Protein AF-A0A0R3R9R7-F1 (afdb_monomer)

Structure (mmCIF, N/CA/C/O backbone):
data_AF-A0A0R3R9R7-F1
#
_entry.id   AF-A0A0R3R9R7-F1
#
loop_
_atom_site.group_PDB
_atom_site.id
_atom_site.type_symbol
_atom_site.label_atom_id
_atom_site.label_alt_id
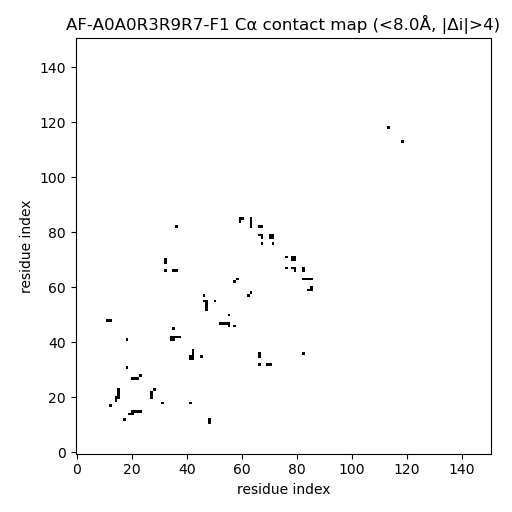_atom_site.label_comp_id
_atom_site.label_asym_id
_atom_site.label_entity_id
_atom_site.label_seq_id
_atom_site.pdbx_PDB_ins_code
_atom_site.Cartn_x
_atom_site.Cartn_y
_atom_site.Cartn_z
_atom_site.occupancy
_atom_site.B_iso_or_equiv
_atom_site.auth_seq_id
_atom_site.auth_comp_id
_atom_site.auth_asym_id
_atom_site.auth_atom_id
_atom_site.pdbx_PDB_model_num
ATOM 1 N N . MET A 1 1 ? -14.066 26.608 19.536 1.00 48.66 1 MET A N 1
ATOM 2 C CA . MET A 1 1 ? -13.437 25.288 19.758 1.00 48.66 1 MET A CA 1
ATOM 3 C C . MET A 1 1 ? -14.407 24.474 20.591 1.00 48.66 1 MET A C 1
ATOM 5 O O . MET A 1 1 ? -14.924 25.018 21.554 1.00 48.66 1 MET A O 1
ATOM 9 N N . ASN A 1 2 ? -14.732 23.254 20.172 1.00 59.22 2 ASN A N 1
ATOM 10 C CA . ASN A 1 2 ? -15.695 22.398 20.865 1.00 59.22 2 ASN A CA 1
ATOM 11 C C . ASN A 1 2 ? -14.975 21.711 22.040 1.00 59.22 2 ASN A C 1
ATOM 13 O O . ASN A 1 2 ? -14.110 20.875 21.800 1.00 59.22 2 ASN A O 1
ATOM 17 N N . THR A 1 3 ? -15.232 22.133 23.280 1.00 67.12 3 THR A N 1
ATOM 18 C CA . THR A 1 3 ? -14.414 21.781 24.463 1.00 67.12 3 THR A CA 1
ATOM 19 C C . THR A 1 3 ? -15.159 20.967 25.523 1.00 67.12 3 THR A C 1
ATOM 21 O O . THR A 1 3 ? -14.772 20.994 26.686 1.00 67.12 3 THR A O 1
ATOM 24 N N . THR A 1 4 ? -16.224 20.245 25.170 1.00 68.50 4 THR A N 1
ATOM 25 C CA . THR A 1 4 ? -17.070 19.559 26.171 1.00 68.50 4 THR A CA 1
ATOM 26 C C . THR A 1 4 ? -17.287 18.064 25.937 1.00 68.50 4 THR A C 1
ATOM 28 O O . THR A 1 4 ? -18.014 17.441 26.701 1.00 68.50 4 THR A O 1
ATOM 31 N N . THR A 1 5 ? -16.643 17.450 24.940 1.00 79.81 5 THR A N 1
ATOM 32 C CA . THR A 1 5 ? -16.773 16.004 24.680 1.00 79.81 5 THR A CA 1
ATOM 33 C C . THR A 1 5 ? -15.407 15.328 24.621 1.00 79.81 5 THR A C 1
ATOM 35 O O . THR A 1 5 ? -14.474 15.832 23.995 1.00 79.81 5 THR A O 1
ATOM 38 N N . SER A 1 6 ? -15.268 14.196 25.317 1.00 87.88 6 SER A N 1
ATOM 39 C CA . SER A 1 6 ? -14.068 13.361 25.238 1.00 87.88 6 SER A CA 1
ATOM 40 C C . SER A 1 6 ? -13.877 12.850 23.806 1.00 87.88 6 SER A C 1
ATOM 42 O O . SER A 1 6 ? -14.865 12.502 23.155 1.00 87.88 6 SER A O 1
ATOM 44 N N . PRO A 1 7 ? -12.634 12.787 23.298 1.00 89.75 7 PRO A N 1
ATOM 45 C CA . PRO A 1 7 ? -12.384 12.315 21.944 1.00 89.75 7 PRO A CA 1
ATOM 46 C C . PRO A 1 7 ? -12.802 10.848 21.805 1.00 89.75 7 PRO A C 1
ATOM 48 O O . PRO A 1 7 ? -12.457 10.013 22.643 1.00 89.75 7 PRO A O 1
ATOM 51 N N . VAL A 1 8 ? -13.521 10.542 20.727 1.00 91.44 8 VAL A N 1
ATOM 52 C CA . VAL A 1 8 ? -13.903 9.177 20.357 1.00 91.44 8 VAL A CA 1
ATOM 53 C C . VAL A 1 8 ? -12.919 8.669 19.311 1.00 91.44 8 VAL A C 1
ATOM 55 O O . VAL A 1 8 ? -12.645 9.348 18.323 1.00 91.44 8 VAL A O 1
ATOM 58 N N . TRP A 1 9 ? -12.367 7.481 19.545 1.00 92.56 9 TRP A N 1
ATOM 59 C CA . TRP A 1 9 ? -11.503 6.801 18.586 1.00 92.56 9 TRP A CA 1
ATOM 60 C C . TRP A 1 9 ? -12.343 5.918 17.671 1.00 92.56 9 TRP A C 1
ATOM 62 O O . TRP A 1 9 ? -13.152 5.126 18.149 1.00 92.56 9 TRP A O 1
ATOM 72 N N . GLU A 1 10 ? -12.111 6.021 16.367 1.00 93.50 10 GLU A N 1
ATOM 73 C CA . GLU A 1 10 ? -12.808 5.236 15.351 1.00 93.50 10 GLU A CA 1
ATOM 74 C C . GLU A 1 10 ? -11.824 4.537 14.408 1.00 93.50 10 GLU A C 1
ATOM 76 O O . GLU A 1 10 ? -10.690 4.984 14.196 1.00 93.50 10 GLU A O 1
ATOM 81 N N . LEU A 1 11 ? -12.261 3.410 13.844 1.00 94.38 11 LEU A N 1
ATOM 82 C CA . LEU A 1 11 ? -11.515 2.725 12.798 1.00 94.38 11 LEU A CA 1
ATOM 83 C C . LEU A 1 11 ? -11.614 3.538 11.506 1.00 94.38 11 LEU A C 1
ATOM 85 O O . LEU A 1 11 ? -12.690 3.654 10.931 1.00 94.38 11 LEU A O 1
ATOM 89 N N . LEU A 1 12 ? -10.479 4.045 11.021 1.00 93.31 12 LEU A N 1
ATOM 90 C CA . LEU A 1 12 ? -10.444 4.775 9.753 1.00 93.31 12 LEU A CA 1
ATOM 91 C C . LEU A 1 12 ? -10.596 3.835 8.546 1.00 93.31 12 LEU A C 1
ATOM 93 O O . LEU A 1 12 ? -11.381 4.117 7.649 1.00 93.31 12 LEU A O 1
ATOM 97 N N . TYR A 1 13 ? -9.805 2.754 8.498 1.00 96.75 13 TYR A N 1
ATOM 98 C CA . TYR A 1 13 ? -9.854 1.740 7.438 1.00 96.75 13 TYR A CA 1
ATOM 99 C C . TYR A 1 13 ? -9.074 0.471 7.819 1.00 96.75 13 TYR A C 1
ATOM 101 O O . TYR A 1 13 ? -8.141 0.517 8.627 1.00 96.75 13 TYR A O 1
ATOM 109 N N . SER A 1 14 ? -9.398 -0.644 7.161 1.00 97.38 14 SER A N 1
ATOM 110 C CA . SER A 1 14 ? -8.549 -1.837 7.073 1.00 97.38 14 SER A CA 1
ATOM 111 C C . SER A 1 14 ? -7.812 -1.842 5.735 1.00 97.38 14 SER A C 1
ATOM 113 O O . SER A 1 14 ? -8.428 -1.674 4.686 1.00 97.38 14 SER A O 1
ATOM 115 N N . ALA A 1 15 ? -6.494 -2.069 5.733 1.00 97.19 15 ALA A N 1
ATOM 116 C CA . ALA A 1 15 ? -5.711 -2.085 4.492 1.00 97.19 15 ALA A CA 1
ATOM 117 C C . ALA A 1 15 ? -6.168 -3.182 3.514 1.00 97.19 15 ALA A C 1
ATOM 119 O O . ALA A 1 15 ? -6.140 -2.973 2.302 1.00 97.19 15 ALA A O 1
ATOM 120 N N . LYS A 1 16 ? -6.610 -4.334 4.035 1.00 98.06 16 LYS A N 1
ATOM 121 C CA . LYS A 1 16 ? -7.123 -5.429 3.205 1.00 98.06 16 LYS A CA 1
ATOM 122 C C . LYS A 1 16 ? -8.425 -5.044 2.513 1.00 98.06 16 LYS A C 1
ATOM 124 O O . LYS A 1 16 ? -8.562 -5.287 1.323 1.00 98.06 16 LYS A O 1
ATOM 129 N N . GLU A 1 17 ? -9.345 -4.424 3.242 1.00 98.12 17 GLU A N 1
ATOM 130 C CA . GLU A 1 17 ? -10.658 -4.041 2.715 1.00 98.12 17 GLU A CA 1
ATOM 131 C C . GLU A 1 17 ? -10.552 -2.844 1.765 1.00 98.12 17 GLU A C 1
ATOM 133 O O . GLU A 1 17 ? -11.039 -2.901 0.640 1.00 98.12 17 GLU A O 1
ATOM 138 N N . GLU A 1 18 ? -9.837 -1.793 2.168 1.00 97.94 18 GLU A N 1
ATOM 139 C CA . GLU A 1 18 ? -9.719 -0.535 1.416 1.00 97.94 18 GLU A CA 1
ATOM 140 C C . GLU A 1 18 ? -9.076 -0.720 0.032 1.00 97.94 18 GLU A C 1
ATOM 142 O O . GLU A 1 18 ? -9.448 -0.047 -0.938 1.00 97.94 18 GLU A O 1
ATOM 147 N N . TYR A 1 19 ? -8.095 -1.624 -0.059 1.00 97.88 19 TYR A N 1
ATOM 148 C CA . TYR A 1 19 ? -7.314 -1.863 -1.276 1.00 97.88 19 TYR A CA 1
ATOM 149 C C . TYR A 1 19 ? -7.549 -3.242 -1.904 1.00 97.88 19 TYR A C 1
ATOM 151 O O . TYR A 1 19 ? -6.909 -3.563 -2.909 1.00 97.88 19 TYR A O 1
ATOM 159 N N . GLY A 1 20 ? -8.451 -4.051 -1.340 1.00 97.56 20 GLY A N 1
ATOM 160 C CA . GLY A 1 20 ? -8.752 -5.399 -1.824 1.00 97.56 20 GLY A CA 1
ATOM 161 C C . GLY A 1 20 ? -7.539 -6.334 -1.792 1.00 97.56 20 GLY A C 1
ATOM 162 O O . GLY A 1 20 ? -7.245 -6.988 -2.791 1.00 97.56 20 GLY A O 1
ATOM 163 N N . LEU A 1 21 ? -6.793 -6.356 -0.682 1.00 97.69 21 LEU A N 1
ATOM 164 C CA . LEU A 1 21 ? -5.620 -7.223 -0.524 1.00 97.69 21 LEU A CA 1
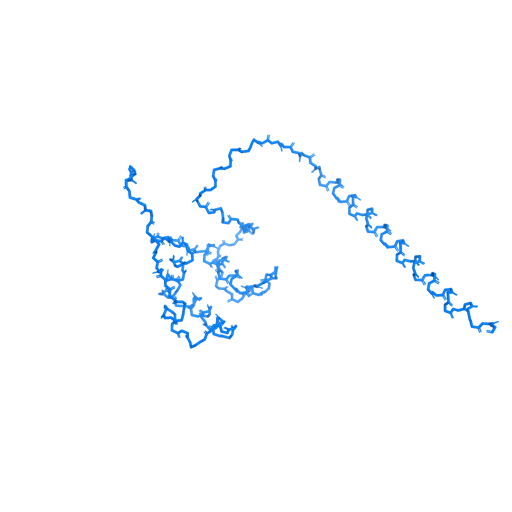ATOM 165 C C . LEU A 1 21 ? -6.002 -8.565 0.108 1.00 97.69 21 LEU A C 1
ATOM 167 O O . LEU A 1 21 ? -6.621 -8.612 1.174 1.00 97.69 21 LEU A O 1
ATOM 171 N N . ASN A 1 22 ? -5.541 -9.659 -0.499 1.00 96.31 22 ASN A N 1
ATOM 172 C CA . ASN A 1 22 ? -5.715 -11.012 0.041 1.00 96.31 22 ASN A CA 1
ATOM 173 C C . ASN A 1 22 ? -4.914 -11.211 1.338 1.00 96.31 22 ASN A C 1
ATOM 175 O O . ASN A 1 22 ? -5.399 -11.817 2.298 1.00 96.31 22 ASN A O 1
ATOM 179 N N . ASP A 1 23 ? -3.714 -10.631 1.391 1.00 98.06 23 ASP A N 1
ATOM 180 C CA . ASP A 1 23 ? -2.799 -10.648 2.528 1.00 98.06 23 ASP A CA 1
ATOM 181 C C . ASP A 1 23 ? -1.994 -9.338 2.615 1.00 98.06 23 ASP A C 1
ATOM 183 O O . ASP A 1 23 ? -2.171 -8.421 1.815 1.00 98.06 23 ASP A O 1
ATOM 187 N N . LEU A 1 24 ? -1.119 -9.239 3.617 1.00 97.25 24 LEU A N 1
ATOM 188 C CA . LEU A 1 24 ? -0.235 -8.088 3.830 1.00 97.25 24 LEU A CA 1
ATOM 189 C C . LEU A 1 24 ? 1.228 -8.420 3.505 1.00 97.25 24 LEU A C 1
ATOM 191 O O . LEU A 1 24 ? 2.142 -7.813 4.064 1.00 97.25 24 LEU A O 1
ATOM 195 N N . SER A 1 25 ? 1.460 -9.404 2.633 1.00 98.12 25 SER A N 1
ATOM 196 C CA . SER A 1 25 ? 2.805 -9.798 2.223 1.00 98.12 25 SER A CA 1
ATOM 197 C C . SER A 1 25 ? 3.503 -8.678 1.436 1.00 98.12 25 SER A C 1
ATOM 199 O O . SER A 1 25 ? 2.838 -7.826 0.833 1.00 98.12 25 SER A O 1
ATOM 201 N N . PRO A 1 26 ? 4.849 -8.679 1.371 1.00 95.94 26 PRO A N 1
ATOM 202 C CA . PRO A 1 26 ? 5.590 -7.729 0.543 1.00 95.94 26 PRO A CA 1
ATOM 203 C C . PRO A 1 26 ? 5.153 -7.732 -0.928 1.00 95.94 26 PRO A C 1
ATOM 205 O O . PRO A 1 26 ? 5.131 -6.679 -1.557 1.00 95.94 26 PRO A O 1
ATOM 208 N N . VAL A 1 27 ? 4.753 -8.894 -1.459 1.00 97.31 27 VAL A N 1
ATOM 209 C CA . VAL A 1 27 ? 4.262 -9.037 -2.838 1.00 97.31 27 VAL A CA 1
ATOM 210 C C . VAL A 1 27 ? 2.936 -8.299 -3.022 1.00 97.31 27 VAL A C 1
ATOM 212 O O . VAL A 1 27 ? 2.799 -7.513 -3.957 1.00 97.31 27 VAL A O 1
ATOM 215 N N . SER A 1 28 ? 1.979 -8.480 -2.107 1.00 98.06 28 SER A N 1
ATOM 216 C CA . SER A 1 28 ? 0.699 -7.759 -2.145 1.00 98.06 28 SER A CA 1
ATOM 217 C C . SER A 1 28 ? 0.890 -6.241 -2.057 1.00 98.06 28 SER A C 1
ATOM 219 O O . SER A 1 28 ? 0.234 -5.488 -2.781 1.00 98.06 28 SER A O 1
ATOM 221 N N . TRP A 1 29 ? 1.830 -5.777 -1.228 1.00 97.00 29 TRP A N 1
ATOM 222 C CA . TRP A 1 29 ? 2.182 -4.358 -1.148 1.00 97.00 29 TRP A CA 1
ATOM 223 C C . TRP A 1 29 ? 2.866 -3.833 -2.411 1.00 97.00 29 TRP A C 1
ATOM 225 O O . TRP A 1 29 ? 2.558 -2.721 -2.836 1.00 97.00 29 TRP A O 1
ATOM 235 N N . ASP A 1 30 ? 3.747 -4.609 -3.043 1.00 95.12 30 ASP A N 1
ATOM 236 C CA . ASP A 1 30 ? 4.387 -4.220 -4.305 1.00 95.12 30 ASP A CA 1
ATOM 237 C C . ASP A 1 30 ? 3.358 -4.025 -5.429 1.00 95.12 30 ASP A C 1
ATOM 239 O O . ASP A 1 30 ? 3.358 -3.005 -6.127 1.00 95.12 30 ASP A O 1
ATOM 243 N N . LEU A 1 31 ? 2.410 -4.961 -5.536 1.00 96.50 31 LEU A N 1
ATOM 244 C CA . LEU A 1 31 ? 1.291 -4.870 -6.470 1.00 96.50 31 LEU A CA 1
ATOM 245 C C . LEU A 1 31 ? 0.415 -3.645 -6.181 1.00 96.50 31 LEU A C 1
ATOM 247 O O . LEU A 1 31 ? 0.034 -2.931 -7.110 1.00 96.50 31 LEU A O 1
ATOM 251 N N . LEU A 1 32 ? 0.131 -3.354 -4.908 1.00 97.44 32 LEU A N 1
ATOM 252 C CA . LEU A 1 32 ? -0.590 -2.140 -4.527 1.00 97.44 32 LEU A CA 1
ATOM 253 C C . LEU A 1 32 ? 0.187 -0.873 -4.905 1.00 97.44 32 LEU A C 1
ATOM 255 O O . LEU A 1 32 ? -0.411 0.060 -5.434 1.00 97.44 32 LEU A O 1
ATOM 259 N N . ILE A 1 33 ? 1.505 -0.824 -4.694 1.00 95.69 33 ILE A N 1
ATOM 260 C CA . ILE A 1 33 ? 2.333 0.326 -5.090 1.00 95.69 33 ILE A CA 1
ATOM 261 C C . ILE A 1 33 ? 2.224 0.573 -6.598 1.00 95.69 33 ILE A C 1
ATOM 263 O O . ILE A 1 33 ? 2.086 1.726 -7.005 1.00 95.69 33 ILE A O 1
ATOM 267 N N . ASN A 1 34 ? 2.198 -0.475 -7.428 1.00 95.19 34 ASN A N 1
ATOM 268 C CA . ASN A 1 34 ? 1.952 -0.322 -8.866 1.00 95.19 34 ASN A CA 1
ATOM 269 C C . ASN A 1 34 ? 0.594 0.337 -9.146 1.00 95.19 34 ASN A C 1
ATOM 271 O O . ASN A 1 34 ? 0.530 1.307 -9.904 1.00 95.19 34 ASN A O 1
ATOM 275 N N . LYS A 1 35 ? -0.473 -0.102 -8.471 1.00 97.31 35 LYS A N 1
ATOM 276 C CA . LYS A 1 35 ? -1.792 0.541 -8.583 1.00 97.31 35 LYS A CA 1
ATOM 277 C C . LYS A 1 35 ? -1.755 2.002 -8.123 1.00 97.31 35 LYS A C 1
ATOM 279 O O . LYS A 1 35 ? -2.270 2.867 -8.816 1.00 97.31 35 LYS A O 1
ATOM 284 N N . ILE A 1 36 ? -1.081 2.318 -7.014 1.00 96.19 36 ILE A N 1
ATOM 285 C CA . ILE A 1 36 ? -0.921 3.699 -6.516 1.00 96.19 36 ILE A CA 1
ATOM 286 C C . ILE A 1 36 ? -0.198 4.586 -7.548 1.00 96.19 36 ILE A C 1
ATOM 288 O O . ILE A 1 36 ? -0.508 5.773 -7.675 1.00 96.19 36 ILE A O 1
ATOM 292 N N . ILE A 1 37 ? 0.770 4.045 -8.293 1.00 93.69 37 ILE A N 1
ATOM 293 C CA . ILE A 1 37 ? 1.500 4.804 -9.318 1.00 93.69 37 ILE A CA 1
ATOM 294 C C . ILE A 1 37 ? 0.564 5.190 -10.471 1.00 93.69 37 ILE A C 1
ATOM 296 O O . ILE A 1 37 ? 0.524 6.371 -10.843 1.00 93.69 37 ILE A O 1
ATOM 300 N N . TYR A 1 38 ? -0.186 4.225 -11.010 1.00 93.12 38 TYR A N 1
ATOM 301 C CA . TYR A 1 38 ? -0.896 4.372 -12.287 1.00 93.12 38 TYR A CA 1
ATOM 302 C C . TYR A 1 38 ? -2.387 4.709 -12.155 1.00 93.12 38 TYR A C 1
ATOM 304 O O . TYR A 1 38 ? -2.936 5.399 -13.013 1.00 93.12 38 TYR A O 1
ATOM 312 N N . GLU A 1 39 ? -3.045 4.308 -11.070 1.00 95.56 39 GLU A N 1
ATOM 313 C CA . GLU A 1 39 ? -4.476 4.523 -10.859 1.00 95.56 39 GLU A CA 1
ATOM 314 C C . GLU A 1 39 ? -4.723 5.743 -9.967 1.00 95.56 39 GLU A C 1
ATOM 316 O O . GLU A 1 39 ? -4.439 5.758 -8.767 1.00 95.56 39 GLU A O 1
ATOM 321 N N . LYS A 1 40 ? -5.304 6.798 -10.551 1.00 93.38 40 LYS A N 1
ATOM 322 C CA . LYS A 1 40 ? -5.579 8.057 -9.840 1.00 93.38 40 LYS A CA 1
ATOM 323 C C . LYS A 1 40 ? -6.479 7.860 -8.614 1.00 93.38 40 LYS A C 1
ATOM 325 O O . LYS A 1 40 ? -6.245 8.492 -7.590 1.00 93.38 40 LYS A O 1
ATOM 330 N N . SER A 1 41 ? -7.488 6.996 -8.704 1.00 95.38 41 SER A N 1
ATOM 331 C CA . SER A 1 41 ? -8.432 6.732 -7.610 1.00 95.38 41 SER A CA 1
ATOM 332 C C . SER A 1 41 ? -7.755 6.068 -6.406 1.00 95.38 41 SER A C 1
ATOM 334 O O . SER A 1 41 ? -7.997 6.474 -5.268 1.00 95.38 41 SER A O 1
ATOM 336 N N . ILE A 1 42 ? -6.875 5.094 -6.653 1.00 97.31 42 ILE A N 1
ATOM 337 C CA . ILE A 1 42 ? -6.096 4.407 -5.618 1.00 97.31 42 ILE A CA 1
ATOM 338 C C . ILE A 1 42 ? -5.076 5.360 -5.002 1.00 97.31 42 ILE A C 1
ATOM 340 O O . ILE A 1 42 ? -4.955 5.419 -3.781 1.00 97.31 42 ILE A O 1
ATOM 344 N N . TYR A 1 43 ? -4.409 6.177 -5.822 1.00 95.75 43 TYR A N 1
ATOM 345 C CA . TYR A 1 43 ? -3.526 7.233 -5.335 1.00 95.75 43 TYR A CA 1
ATOM 346 C C . TYR A 1 43 ? -4.241 8.202 -4.386 1.00 95.75 43 TYR A C 1
ATOM 348 O O . TYR A 1 43 ? -3.767 8.446 -3.277 1.00 95.75 43 TYR A O 1
ATOM 356 N N . SER A 1 44 ? -5.396 8.737 -4.795 1.00 94.00 44 SER A N 1
ATOM 357 C CA . SER A 1 44 ? -6.173 9.673 -3.979 1.00 94.00 44 SER A CA 1
ATOM 358 C C . SER A 1 44 ? -6.611 9.053 -2.649 1.00 94.00 44 SER A C 1
ATOM 360 O O . SER A 1 44 ? -6.469 9.701 -1.611 1.00 94.00 44 SER A O 1
ATOM 362 N N . ARG A 1 45 ? -7.070 7.792 -2.656 1.00 95.62 45 ARG A N 1
ATOM 363 C CA . ARG A 1 45 ? -7.383 7.048 -1.424 1.00 95.62 45 ARG A CA 1
ATOM 364 C C . ARG A 1 4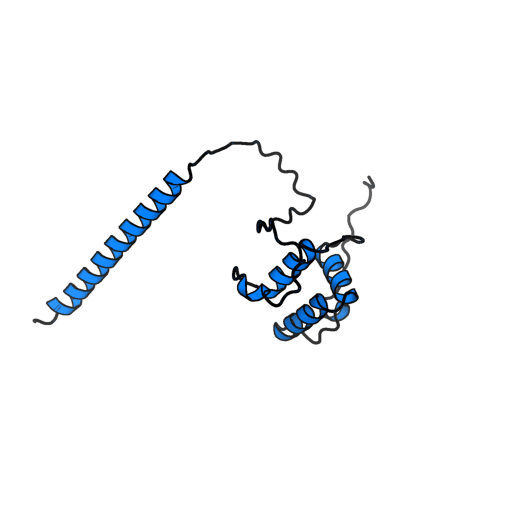5 ? -6.154 6.875 -0.538 1.00 95.62 45 ARG A C 1
ATOM 366 O O . ARG A 1 45 ? -6.203 7.210 0.642 1.00 95.62 45 ARG A O 1
ATOM 373 N N . PHE A 1 46 ? -5.034 6.439 -1.112 1.00 96.56 46 PHE A N 1
ATOM 374 C CA . PHE A 1 46 ? -3.791 6.244 -0.371 1.00 96.56 46 PHE A CA 1
ATOM 375 C C . PHE A 1 46 ? -3.315 7.529 0.310 1.00 96.56 46 PHE A C 1
ATOM 377 O O . PHE A 1 46 ? -2.985 7.522 1.495 1.00 96.56 46 PHE A O 1
ATOM 384 N N . VAL A 1 47 ? -3.335 8.652 -0.409 1.00 95.88 47 VAL A N 1
ATOM 385 C CA . VAL A 1 47 ? -2.950 9.956 0.136 1.00 95.88 47 VAL A CA 1
ATOM 386 C C . VAL A 1 47 ? -3.858 10.355 1.301 1.00 95.88 47 VAL A C 1
ATOM 388 O O . VAL A 1 47 ? -3.337 10.680 2.371 1.00 95.88 47 VAL A O 1
ATOM 391 N N . ARG A 1 48 ? -5.186 10.254 1.146 1.00 94.88 48 ARG A N 1
ATOM 392 C CA . ARG A 1 48 ? -6.156 10.520 2.226 1.00 94.88 48 ARG A CA 1
ATOM 393 C C . ARG A 1 48 ? -5.839 9.686 3.466 1.00 94.88 48 ARG A C 1
ATOM 395 O O . ARG A 1 48 ? -5.687 10.232 4.557 1.00 94.88 48 ARG A O 1
ATOM 402 N N . ASN A 1 49 ? -5.659 8.381 3.279 1.00 95.69 49 ASN A N 1
ATOM 403 C CA . ASN A 1 49 ? -5.429 7.433 4.365 1.00 95.69 49 ASN A CA 1
ATOM 404 C C . ASN A 1 49 ? -4.064 7.657 5.046 1.00 95.69 49 ASN A C 1
ATOM 406 O O . ASN A 1 49 ? -3.951 7.524 6.264 1.00 95.69 49 ASN A O 1
ATOM 410 N N . SER A 1 50 ? -3.033 8.056 4.290 1.00 93.50 50 SER A N 1
ATOM 411 C CA . SER A 1 50 ? -1.695 8.348 4.827 1.00 93.50 50 SER A CA 1
ATOM 412 C C . SER A 1 50 ? -1.631 9.640 5.648 1.00 93.50 50 SER A C 1
ATOM 414 O O . SER A 1 50 ? -0.923 9.696 6.651 1.00 93.50 50 SER A O 1
ATOM 416 N N . ILE A 1 51 ? -2.372 10.673 5.237 1.00 92.94 51 ILE A N 1
ATOM 417 C CA . ILE A 1 51 ? -2.348 11.999 5.870 1.00 92.94 51 ILE A CA 1
ATOM 418 C C . ILE A 1 51 ? -3.456 12.134 6.923 1.00 92.94 51 ILE A C 1
ATOM 420 O O . ILE A 1 51 ? -3.398 13.041 7.753 1.00 92.94 51 ILE A O 1
ATOM 424 N N . ARG A 1 52 ? -4.435 11.214 6.927 1.00 92.25 52 ARG A N 1
ATOM 425 C CA . ARG A 1 52 ? -5.606 11.208 7.821 1.00 92.25 52 ARG A CA 1
ATOM 426 C C . ARG A 1 52 ? -6.372 12.532 7.762 1.00 92.25 52 ARG A C 1
ATOM 428 O O . ARG A 1 52 ? -6.787 13.074 8.783 1.00 92.25 52 ARG A O 1
ATOM 435 N N . ARG A 1 53 ? -6.475 13.096 6.556 1.00 88.12 53 ARG A N 1
ATOM 436 C CA . ARG A 1 53 ? -7.197 14.338 6.271 1.00 88.12 53 ARG A CA 1
ATOM 437 C C . ARG A 1 53 ? -7.879 14.239 4.924 1.00 88.12 53 ARG A C 1
ATOM 439 O O . ARG A 1 53 ? -7.255 13.838 3.937 1.00 88.12 53 ARG A O 1
ATOM 446 N N . ASP A 1 54 ? -9.113 14.706 4.884 1.00 83.56 54 ASP A N 1
ATOM 447 C CA . ASP A 1 54 ? -9.809 14.934 3.632 1.00 83.56 54 ASP A CA 1
ATOM 448 C C . ASP A 1 54 ? -9.229 16.155 2.907 1.00 83.56 54 ASP A C 1
ATOM 450 O O . ASP A 1 54 ? -8.658 17.064 3.516 1.00 83.56 54 ASP A O 1
ATOM 454 N N . ASN A 1 55 ? -9.356 16.166 1.578 1.00 83.38 55 ASN A N 1
ATOM 455 C CA . ASN A 1 55 ? -8.978 17.282 0.701 1.00 83.38 55 ASN A CA 1
ATOM 456 C C . ASN A 1 55 ? -7.480 17.661 0.677 1.00 83.38 55 ASN A C 1
ATOM 458 O O . ASN A 1 55 ? -7.123 18.747 0.218 1.00 83.38 55 ASN A O 1
ATOM 462 N N . PHE A 1 56 ? -6.573 16.781 1.117 1.00 89.19 56 PHE A N 1
ATOM 463 C CA . PHE A 1 56 ? -5.135 17.015 0.959 1.00 89.19 56 PHE A CA 1
ATOM 464 C C . PHE A 1 56 ? -4.680 16.788 -0.493 1.00 89.19 56 PHE A C 1
ATOM 466 O O . PHE A 1 56 ? -4.781 15.685 -1.030 1.00 89.19 56 PHE A O 1
ATOM 473 N N . ILE A 1 57 ? -4.125 17.828 -1.122 1.00 90.06 57 ILE A N 1
ATOM 474 C CA . ILE A 1 57 ? -3.631 17.773 -2.504 1.00 90.06 57 ILE A CA 1
ATOM 475 C C . ILE A 1 57 ? -2.123 17.497 -2.504 1.00 90.06 57 ILE A C 1
ATOM 477 O O . ILE A 1 57 ? -1.318 18.341 -2.114 1.00 90.06 57 ILE A O 1
ATOM 481 N N . CYS A 1 58 ? -1.729 16.325 -3.004 1.00 90.56 58 CYS A N 1
ATOM 482 C CA . CYS A 1 58 ? -0.333 15.926 -3.172 1.00 90.56 58 CYS A CA 1
ATOM 483 C C . CYS A 1 58 ? -0.046 15.674 -4.651 1.00 90.56 58 CYS A C 1
ATOM 485 O O . CYS A 1 58 ? -0.335 14.602 -5.167 1.00 90.56 58 CYS A O 1
ATOM 487 N N . GLU A 1 59 ? 0.535 16.645 -5.349 1.00 88.00 59 GLU A N 1
ATOM 488 C CA . GLU A 1 59 ? 0.838 16.525 -6.781 1.00 88.00 59 GLU A CA 1
ATOM 489 C C . GLU A 1 59 ? 2.306 16.844 -7.087 1.00 88.00 59 GLU A C 1
ATOM 491 O O . GLU A 1 59 ? 3.061 17.328 -6.234 1.00 88.00 59 GLU A O 1
ATOM 496 N N . ARG A 1 60 ? 2.734 16.559 -8.324 1.00 88.94 60 ARG A N 1
ATOM 497 C CA . ARG A 1 60 ? 4.086 16.853 -8.838 1.00 88.94 60 ARG A CA 1
ATOM 498 C C . ARG A 1 60 ? 5.187 16.296 -7.917 1.00 88.94 60 ARG A C 1
ATOM 500 O O . ARG A 1 60 ? 5.342 15.085 -7.793 1.00 88.94 60 ARG A O 1
ATOM 507 N N . LYS A 1 61 ? 5.946 17.179 -7.252 1.00 89.31 61 LYS A N 1
ATOM 508 C CA . LYS A 1 61 ? 7.042 16.835 -6.333 1.00 89.31 61 LYS A CA 1
ATOM 509 C C . LYS A 1 61 ? 6.558 16.020 -5.134 1.00 89.31 61 LYS A C 1
ATOM 511 O O . LYS A 1 61 ? 7.260 15.103 -4.720 1.00 89.31 61 LYS A O 1
ATOM 516 N N . CYS A 1 62 ? 5.378 16.332 -4.595 1.00 92.31 62 CYS A N 1
ATOM 517 C CA . CYS A 1 62 ? 4.813 15.590 -3.470 1.00 92.31 62 CYS A CA 1
ATOM 518 C C . CYS A 1 62 ? 4.546 14.136 -3.873 1.00 92.31 62 CYS A C 1
ATOM 520 O O . CYS A 1 62 ? 5.064 13.222 -3.232 1.00 92.31 62 CYS A O 1
ATOM 522 N N . ARG A 1 63 ? 3.845 13.946 -5.001 1.00 93.12 63 ARG A N 1
ATOM 523 C CA . ARG A 1 63 ? 3.535 12.629 -5.568 1.00 93.12 63 ARG A CA 1
ATOM 524 C C . ARG A 1 63 ? 4.796 11.826 -5.863 1.00 93.12 63 ARG A C 1
ATOM 526 O O . ARG A 1 63 ? 4.917 10.702 -5.394 1.00 93.12 63 ARG A O 1
ATOM 533 N N . TYR A 1 64 ? 5.760 12.416 -6.570 1.00 92.62 64 TYR A N 1
ATOM 534 C CA . TYR A 1 64 ? 7.028 11.747 -6.872 1.00 92.62 64 TYR A CA 1
ATOM 535 C C . TYR A 1 64 ? 7.756 11.297 -5.600 1.00 92.62 64 TYR A C 1
ATOM 537 O O . TYR A 1 64 ? 8.168 10.146 -5.500 1.00 92.62 64 TYR A O 1
ATOM 545 N N . ASN A 1 65 ? 7.873 12.176 -4.599 1.00 90.81 65 ASN A N 1
ATOM 546 C CA . ASN A 1 65 ? 8.543 11.840 -3.344 1.00 90.81 65 ASN A CA 1
ATOM 547 C C . ASN A 1 65 ? 7.812 10.730 -2.583 1.00 90.81 65 ASN A C 1
ATOM 549 O O . ASN A 1 65 ? 8.466 9.835 -2.055 1.00 90.81 65 ASN A O 1
ATOM 553 N N . LEU A 1 66 ? 6.477 10.771 -2.539 1.00 92.88 66 LEU A N 1
ATOM 554 C CA . LEU A 1 66 ? 5.666 9.735 -1.903 1.00 92.88 66 LEU A CA 1
ATOM 555 C C . LEU A 1 66 ? 5.913 8.374 -2.562 1.00 92.88 66 LEU A C 1
ATOM 557 O O . LEU A 1 66 ? 6.302 7.428 -1.883 1.00 92.88 66 LEU A O 1
ATOM 561 N N . LEU A 1 67 ? 5.774 8.302 -3.887 1.00 93.44 67 LEU A N 1
ATOM 562 C CA . LEU A 1 67 ? 5.993 7.078 -4.661 1.00 93.44 67 LEU A CA 1
ATOM 563 C C . LEU A 1 67 ? 7.431 6.566 -4.526 1.00 93.44 67 LEU A C 1
ATOM 565 O O . LEU A 1 67 ? 7.656 5.374 -4.331 1.00 93.44 67 LEU A O 1
ATOM 569 N N . CYS A 1 68 ? 8.409 7.470 -4.566 1.00 92.81 68 CYS A N 1
ATOM 570 C CA . CYS A 1 68 ? 9.813 7.119 -4.401 1.00 92.81 68 CYS A CA 1
ATOM 571 C C . CYS A 1 68 ? 10.085 6.558 -3.004 1.00 92.81 68 CYS A C 1
ATOM 573 O O . CYS A 1 68 ? 10.792 5.564 -2.881 1.00 92.81 68 CYS A O 1
ATOM 575 N N . ASN A 1 69 ? 9.492 7.131 -1.952 1.00 91.50 69 ASN A N 1
ATOM 576 C CA . ASN A 1 69 ? 9.608 6.601 -0.594 1.00 91.50 69 ASN A CA 1
ATOM 577 C C . ASN A 1 69 ? 8.988 5.209 -0.449 1.00 91.50 69 ASN A C 1
ATOM 579 O O . ASN A 1 69 ? 9.602 4.368 0.203 1.00 91.50 69 ASN A O 1
ATOM 583 N N . LEU A 1 70 ? 7.836 4.959 -1.081 1.00 92.62 70 LEU A N 1
A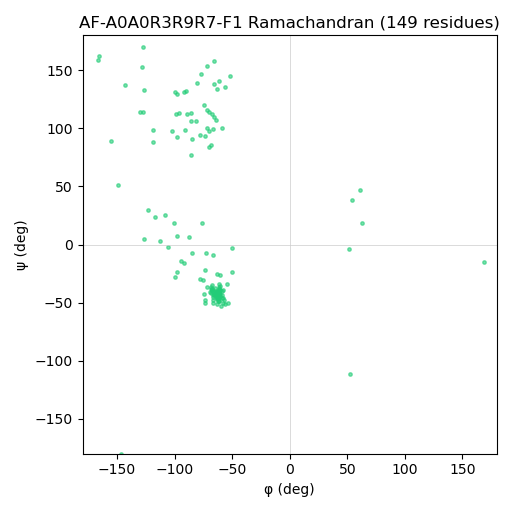TOM 584 C CA . LEU A 1 70 ? 7.219 3.630 -1.108 1.00 92.62 70 LEU A CA 1
ATOM 585 C C . LEU A 1 70 ? 8.117 2.604 -1.806 1.00 92.62 70 LEU A C 1
ATOM 587 O O . LEU A 1 70 ? 8.250 1.484 -1.331 1.00 92.62 70 LEU A O 1
ATOM 591 N N . ARG A 1 71 ? 8.776 3.000 -2.902 1.00 91.00 71 ARG A N 1
ATOM 592 C CA . ARG A 1 71 ? 9.650 2.111 -3.675 1.00 91.00 71 ARG A CA 1
ATOM 593 C C . ARG A 1 71 ? 10.988 1.826 -3.012 1.00 91.00 71 ARG A C 1
ATOM 595 O O . ARG A 1 71 ? 11.469 0.700 -3.080 1.00 91.00 71 ARG A O 1
ATOM 602 N N . LYS A 1 72 ? 11.635 2.844 -2.440 1.00 87.31 72 LYS A N 1
ATOM 603 C CA . LYS A 1 72 ? 13.061 2.717 -2.142 1.00 87.31 72 LYS A CA 1
ATOM 604 C C . LYS A 1 72 ? 13.374 1.892 -0.906 1.00 87.31 72 LYS A C 1
ATOM 606 O O . LYS A 1 72 ? 14.458 1.329 -0.897 1.00 87.31 72 LYS A O 1
ATOM 611 N N . GLY A 1 73 ? 12.513 1.841 0.124 1.00 77.06 73 GLY A N 1
ATOM 612 C CA . GLY A 1 73 ? 12.717 1.077 1.383 1.00 77.06 73 GLY A CA 1
ATOM 613 C C . GLY A 1 73 ? 14.059 1.291 2.128 1.00 77.06 73 GLY A C 1
ATOM 614 O O . GLY A 1 73 ? 14.283 0.753 3.202 1.00 77.06 73 GLY A O 1
ATOM 615 N N . HIS A 1 74 ? 14.954 2.078 1.540 1.00 81.50 74 HIS A N 1
ATOM 616 C CA . HIS A 1 74 ? 16.385 2.222 1.743 1.00 81.50 74 HIS A CA 1
ATOM 617 C C . HIS A 1 74 ? 16.797 3.525 1.032 1.00 81.50 74 HIS A C 1
ATOM 619 O O . HIS A 1 74 ? 16.082 4.052 0.176 1.00 81.50 74 HIS A O 1
ATOM 625 N N . HIS A 1 75 ? 17.960 4.088 1.345 1.00 79.94 75 HIS A N 1
ATOM 626 C CA . HIS A 1 75 ? 18.384 5.391 0.816 1.00 79.94 75 HIS A CA 1
ATOM 627 C C . HIS A 1 75 ? 18.877 5.367 -0.648 1.00 79.94 75 HIS A C 1
ATOM 629 O O . HIS A 1 75 ? 19.545 6.301 -1.086 1.00 79.94 75 HIS A O 1
ATOM 635 N N . ASN A 1 76 ? 18.546 4.331 -1.427 1.00 84.38 76 ASN A N 1
ATOM 636 C CA . ASN A 1 76 ? 18.994 4.196 -2.811 1.00 84.38 76 ASN A CA 1
ATOM 637 C C . ASN A 1 76 ? 18.012 4.859 -3.795 1.00 84.38 76 ASN A C 1
ATOM 639 O O . ASN A 1 76 ? 16.899 4.381 -3.997 1.00 84.38 76 ASN A O 1
ATOM 643 N N . MET A 1 77 ? 18.449 5.945 -4.438 1.00 83.31 77 MET A N 1
ATOM 644 C CA . MET A 1 77 ? 17.629 6.708 -5.388 1.00 83.31 77 MET A CA 1
ATOM 645 C C . MET A 1 77 ? 17.421 5.997 -6.731 1.00 83.31 77 MET A C 1
ATOM 647 O O . MET A 1 77 ? 16.443 6.277 -7.417 1.00 83.31 77 MET A O 1
ATOM 651 N N . THR A 1 78 ? 18.292 5.050 -7.100 1.00 86.88 78 THR A N 1
ATOM 652 C CA . THR A 1 78 ? 18.157 4.306 -8.370 1.00 86.88 78 THR A CA 1
ATOM 653 C C . THR A 1 78 ? 16.840 3.529 -8.454 1.00 86.88 78 THR A C 1
ATOM 655 O O . THR A 1 78 ? 16.286 3.362 -9.538 1.00 86.88 78 THR A O 1
ATOM 658 N N . LEU A 1 79 ? 16.272 3.165 -7.299 1.00 85.38 79 LEU A N 1
ATOM 659 C CA . LEU A 1 79 ? 14.972 2.505 -7.171 1.00 85.38 79 LEU A CA 1
ATOM 660 C C . LEU A 1 79 ? 13.789 3.393 -7.593 1.00 85.38 79 LEU A C 1
ATOM 662 O O . LEU A 1 79 ? 12.676 2.897 -7.710 1.00 85.38 79 LEU A O 1
ATOM 666 N N . CYS A 1 80 ? 14.008 4.686 -7.841 1.00 89.25 80 CYS A N 1
ATOM 667 C CA . CYS A 1 80 ? 12.970 5.636 -8.242 1.00 89.25 80 CYS A CA 1
ATOM 668 C C . CYS A 1 80 ? 13.039 6.028 -9.726 1.00 89.25 80 CYS A C 1
ATOM 670 O O . CYS A 1 80 ? 12.173 6.760 -10.197 1.00 89.25 80 CYS A O 1
ATOM 672 N N 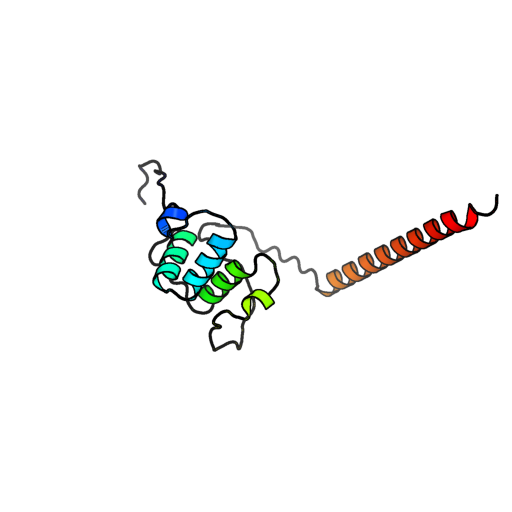. ASN A 1 81 ? 14.027 5.534 -10.480 1.00 87.50 81 ASN A N 1
ATOM 673 C CA . ASN A 1 81 ? 14.278 5.958 -11.865 1.00 87.50 81 ASN A CA 1
ATOM 674 C C . ASN A 1 81 ? 13.131 5.637 -12.838 1.00 87.50 81 ASN A C 1
ATOM 676 O O . ASN A 1 81 ? 12.980 6.310 -13.851 1.00 87.50 81 ASN A O 1
ATOM 680 N N . HIS A 1 82 ? 12.326 4.617 -12.535 1.00 85.88 82 HIS A N 1
ATOM 681 C CA . HIS A 1 82 ? 11.178 4.207 -13.348 1.00 85.88 82 HIS A CA 1
ATOM 682 C C . HIS A 1 82 ? 9.898 4.998 -13.028 1.00 85.88 82 HIS A C 1
ATOM 684 O O . HIS A 1 82 ? 8.880 4.828 -13.697 1.00 85.88 82 HIS A O 1
ATOM 690 N N . LEU A 1 83 ? 9.916 5.838 -11.988 1.00 88.56 83 LEU A N 1
ATOM 691 C CA . LEU A 1 83 ? 8.744 6.603 -11.585 1.00 88.56 83 LEU A CA 1
ATOM 692 C C . LEU A 1 83 ? 8.519 7.796 -12.523 1.00 88.56 83 LEU A C 1
ATOM 694 O O . LEU A 1 83 ? 9.482 8.419 -12.978 1.00 88.56 83 LEU A O 1
ATOM 698 N N . PRO A 1 84 ? 7.255 8.182 -12.772 1.00 80.62 84 PRO A N 1
ATOM 699 C CA . PRO A 1 84 ? 6.949 9.338 -13.604 1.00 80.62 84 PRO A CA 1
ATOM 700 C C . PRO A 1 84 ? 7.489 10.622 -12.951 1.00 80.62 84 PRO A C 1
ATOM 702 O O . PRO A 1 84 ? 6.958 11.107 -11.948 1.00 80.62 84 PRO A O 1
ATOM 705 N N . PHE A 1 85 ? 8.568 11.175 -13.513 1.00 74.00 85 PHE A N 1
ATOM 706 C CA . PHE A 1 85 ? 9.209 12.388 -13.008 1.00 74.00 85 PHE A CA 1
ATOM 707 C C . PHE A 1 85 ? 8.452 13.652 -13.468 1.00 74.00 85 PHE A C 1
ATOM 709 O O . PHE A 1 85 ? 8.056 13.746 -14.635 1.00 74.00 85 PHE A O 1
ATOM 716 N N . PRO A 1 86 ? 8.265 14.676 -12.611 1.00 61.75 86 PRO A N 1
ATOM 717 C CA . PRO A 1 86 ? 7.720 15.957 -13.052 1.00 61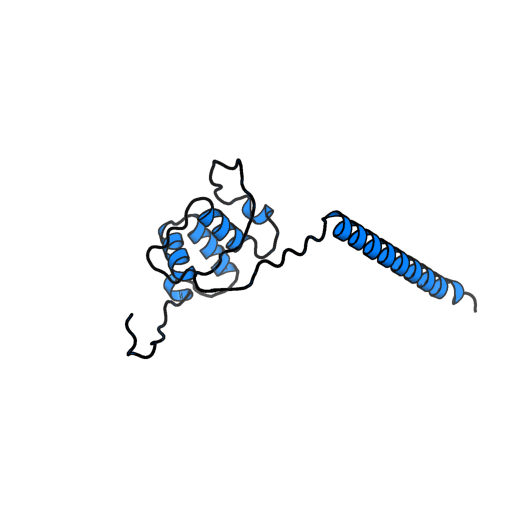.75 86 PRO A CA 1
ATOM 718 C C . PRO A 1 86 ? 8.723 16.664 -13.981 1.00 61.75 86 PRO A C 1
ATOM 720 O O . PRO A 1 86 ? 9.774 17.107 -13.529 1.00 61.75 86 PRO A O 1
ATOM 723 N N . ARG A 1 87 ? 8.384 16.802 -15.271 1.00 54.56 87 ARG A N 1
ATOM 724 C CA . ARG A 1 87 ? 9.244 17.249 -16.398 1.00 54.56 87 ARG A CA 1
ATOM 725 C C . ARG A 1 87 ? 10.072 18.551 -16.230 1.00 54.56 87 ARG A C 1
ATOM 727 O O . ARG A 1 87 ? 10.869 18.848 -17.107 1.00 54.56 87 ARG A O 1
ATOM 734 N N . ASN A 1 88 ? 9.978 19.300 -15.125 1.00 53.81 88 ASN A N 1
ATOM 735 C CA . ASN A 1 88 ? 10.763 20.521 -14.871 1.00 53.81 88 ASN A CA 1
ATOM 736 C C . ASN A 1 88 ? 11.661 20.382 -13.623 1.00 53.81 88 ASN A C 1
ATOM 738 O O . ASN A 1 88 ? 11.279 20.745 -12.512 1.00 53.81 88 ASN A O 1
ATOM 742 N N . SER A 1 89 ? 12.879 19.862 -13.824 1.00 54.62 89 SER A N 1
ATOM 743 C CA . SER A 1 89 ? 13.818 19.416 -12.772 1.00 54.62 89 SER A CA 1
ATOM 744 C C . SER A 1 89 ? 14.954 20.393 -12.421 1.00 54.62 89 SER A C 1
ATOM 746 O O . SER A 1 89 ? 15.971 19.978 -11.867 1.00 54.62 89 SER A O 1
ATOM 748 N N . ARG A 1 90 ? 14.868 21.686 -12.746 1.00 49.56 90 ARG A N 1
ATOM 749 C CA . ARG A 1 90 ? 16.060 22.554 -12.638 1.00 49.56 90 ARG A CA 1
ATOM 750 C C . ARG A 1 90 ? 16.510 22.922 -11.214 1.00 49.56 90 ARG A C 1
ATOM 752 O O . ARG A 1 90 ? 17.590 23.465 -11.082 1.00 49.56 90 ARG A O 1
ATOM 759 N N . ASN A 1 91 ? 15.763 22.584 -10.155 1.00 44.09 91 ASN A N 1
ATOM 760 C CA . ASN A 1 91 ? 16.156 22.865 -8.759 1.00 44.09 91 ASN A CA 1
ATOM 761 C C . ASN A 1 91 ? 15.635 21.812 -7.760 1.00 44.09 91 ASN A C 1
ATOM 763 O O . ASN A 1 91 ? 14.987 22.134 -6.759 1.00 44.09 91 ASN A O 1
ATOM 767 N N . PHE A 1 92 ? 15.866 20.521 -8.016 1.00 48.94 92 PHE A N 1
ATOM 768 C CA . PHE A 1 92 ? 15.375 19.470 -7.121 1.00 48.94 92 PHE A CA 1
ATOM 769 C C . PHE A 1 92 ? 16.344 19.196 -5.962 1.00 48.94 92 PHE A C 1
ATOM 771 O O . PHE A 1 92 ? 17.059 18.201 -5.927 1.00 48.94 92 PHE A O 1
ATOM 778 N N . LYS A 1 93 ? 16.349 20.084 -4.961 1.00 43.69 93 LYS A N 1
ATOM 779 C CA . LYS A 1 93 ? 16.962 19.783 -3.661 1.00 43.69 93 LYS A CA 1
ATOM 780 C C . LYS A 1 93 ? 16.091 18.736 -2.950 1.00 43.69 93 LYS A C 1
ATOM 782 O O . LYS A 1 93 ? 14.912 18.983 -2.653 1.00 43.69 93 LYS A O 1
ATOM 787 N N . SER A 1 94 ? 16.665 17.547 -2.767 1.00 52.06 94 SER A N 1
ATOM 788 C CA . SER A 1 94 ? 16.119 16.441 -1.980 1.00 52.06 94 SER A CA 1
ATOM 789 C C . SER A 1 94 ? 16.101 16.847 -0.509 1.00 52.06 94 SER A C 1
ATOM 791 O O . SER A 1 94 ? 17.122 16.768 0.168 1.00 52.06 94 SER A O 1
ATOM 793 N N . TYR A 1 95 ? 14.943 17.271 -0.015 1.00 44.84 95 TYR A N 1
ATOM 794 C CA . TYR A 1 95 ? 14.685 17.323 1.417 1.00 44.84 95 TYR A CA 1
ATOM 795 C C . TYR A 1 95 ? 13.384 16.591 1.702 1.00 44.84 95 TYR A C 1
ATOM 797 O O . TYR A 1 95 ? 12.306 16.997 1.268 1.00 44.84 95 TYR A O 1
ATOM 805 N N . LEU A 1 96 ? 13.533 15.484 2.421 1.00 41.34 96 LEU A N 1
ATOM 806 C CA . LEU A 1 96 ? 12.472 14.809 3.137 1.00 41.34 96 LEU A CA 1
ATOM 807 C C . LEU A 1 96 ? 12.374 15.484 4.510 1.00 41.34 96 LEU A C 1
ATOM 809 O O . LEU A 1 96 ? 13.249 15.303 5.349 1.00 41.34 96 LEU A O 1
ATOM 813 N N . SER A 1 97 ? 11.344 16.290 4.734 1.00 38.38 97 SER A N 1
ATOM 814 C CA . SER A 1 97 ? 10.864 16.591 6.082 1.00 38.38 97 SER A CA 1
ATOM 815 C C . SER A 1 97 ? 9.403 16.984 5.954 1.00 38.38 97 SER A C 1
ATOM 817 O O . SER A 1 97 ? 9.061 18.140 5.716 1.00 38.38 97 SER A O 1
ATOM 819 N N . TYR A 1 98 ? 8.522 15.991 6.020 1.00 40.81 98 TYR A N 1
ATOM 820 C CA . TYR A 1 98 ? 7.125 16.270 6.304 1.00 40.81 98 TYR A CA 1
ATOM 821 C C . TYR A 1 98 ? 7.077 16.612 7.795 1.00 40.81 98 TYR A C 1
ATOM 823 O O . TYR A 1 98 ? 7.029 15.719 8.637 1.00 40.81 98 TYR A O 1
ATOM 831 N N . LYS A 1 99 ? 7.164 17.901 8.143 1.00 32.50 99 LYS A N 1
ATOM 832 C CA . LYS A 1 99 ? 6.685 18.340 9.454 1.00 32.50 99 LYS A CA 1
ATOM 833 C C . LYS A 1 99 ? 5.175 18.122 9.453 1.00 32.50 99 LYS A C 1
ATOM 835 O O . LYS A 1 99 ? 4.453 18.783 8.708 1.00 32.50 99 LYS A O 1
ATOM 840 N N . LEU A 1 100 ? 4.724 17.147 10.237 1.00 38.56 100 LEU A N 1
ATOM 841 C CA . LEU A 1 100 ? 3.316 16.976 10.578 1.00 38.56 100 LEU A CA 1
ATOM 842 C C . LEU A 1 100 ? 2.817 18.291 11.211 1.00 38.56 100 LEU A C 1
ATOM 844 O O . LEU A 1 100 ? 3.531 18.858 12.043 1.00 38.56 100 LEU A O 1
ATOM 848 N N . PRO A 1 101 ? 1.636 18.820 10.845 1.00 31.95 101 PRO A N 1
ATOM 849 C CA . PRO A 1 101 ? 1.120 20.037 11.462 1.00 31.95 101 PRO A CA 1
ATOM 850 C C . PRO A 1 101 ? 0.678 19.697 12.892 1.00 31.95 101 PRO A C 1
ATOM 852 O O . PRO A 1 101 ? -0.384 19.103 13.072 1.00 31.95 101 PRO A O 1
ATOM 855 N N . GLY A 1 102 ? 1.514 20.014 13.888 1.00 33.06 102 GLY A N 1
ATOM 856 C CA . GLY A 1 102 ? 1.217 19.755 15.303 1.00 33.06 102 GLY A CA 1
ATOM 857 C C . GLY A 1 102 ? 2.371 19.933 16.301 1.00 33.06 102 GLY A C 1
ATOM 858 O O . GLY A 1 102 ? 2.103 20.046 17.490 1.00 33.06 102 GLY A O 1
ATOM 859 N N . THR A 1 103 ? 3.635 20.011 15.875 1.00 30.31 103 THR A N 1
ATOM 860 C CA . THR A 1 103 ? 4.759 20.280 16.795 1.00 30.31 103 THR A CA 1
ATOM 861 C C . THR A 1 103 ? 5.026 21.783 16.893 1.00 30.31 103 THR A C 1
ATOM 863 O O . THR A 1 103 ? 5.662 22.371 16.012 1.00 30.31 103 THR A O 1
ATOM 866 N N . VAL A 1 104 ? 4.513 22.413 17.951 1.00 35.28 104 VAL A N 1
ATOM 867 C CA . VAL A 1 104 ? 4.979 23.728 18.407 1.00 35.28 104 VAL A CA 1
ATOM 868 C C . VAL A 1 104 ? 6.289 23.504 19.155 1.00 35.28 104 VAL A C 1
ATOM 870 O O . VAL A 1 104 ? 6.280 23.218 20.346 1.00 35.28 104 VAL A O 1
ATOM 873 N N . ASP A 1 105 ? 7.414 23.646 18.460 1.00 31.52 105 ASP A N 1
ATOM 874 C CA . ASP A 1 105 ? 8.719 23.717 19.113 1.00 31.52 105 ASP A CA 1
ATOM 875 C C . ASP A 1 105 ? 9.108 25.191 19.240 1.00 31.52 105 ASP A C 1
ATOM 877 O O . ASP A 1 105 ? 9.706 25.786 18.339 1.00 31.52 105 ASP A O 1
ATOM 881 N N . ASN A 1 106 ? 8.761 25.791 20.378 1.00 44.69 106 ASN A N 1
ATOM 882 C CA . ASN A 1 106 ? 9.484 26.951 20.885 1.00 44.69 106 ASN A CA 1
ATOM 883 C C . ASN A 1 106 ? 10.858 26.464 21.355 1.00 44.69 106 ASN A C 1
ATOM 885 O O . ASN A 1 106 ? 11.046 26.164 22.529 1.00 44.69 106 ASN A O 1
ATOM 889 N N . VAL A 1 107 ? 11.822 26.353 20.442 1.00 32.31 107 VAL A N 1
ATOM 890 C CA . VAL A 1 107 ? 13.229 26.165 20.808 1.00 32.31 107 VAL A CA 1
ATOM 891 C C . VAL A 1 107 ? 14.048 27.188 20.044 1.00 32.31 107 VAL A C 1
ATOM 893 O O . VAL A 1 107 ? 14.093 27.203 18.812 1.00 32.31 107 VAL A O 1
ATOM 896 N N . GLY A 1 108 ? 14.633 28.099 20.818 1.00 31.77 108 GLY A N 1
ATOM 897 C CA . GLY A 1 108 ? 15.437 29.206 20.341 1.00 31.77 108 GLY A CA 1
ATOM 898 C C . GLY A 1 108 ? 16.546 28.755 19.397 1.00 31.77 108 GLY A C 1
ATOM 899 O O . GLY A 1 108 ? 17.152 27.695 19.541 1.00 31.77 108 GLY A O 1
ATOM 900 N N . LYS A 1 109 ? 16.822 29.615 18.418 1.00 34.47 109 LYS A N 1
ATOM 901 C CA . LYS A 1 109 ? 18.031 29.556 17.604 1.00 34.47 109 LYS A CA 1
ATOM 902 C C . LYS A 1 109 ? 19.249 29.675 18.521 1.00 34.47 109 LYS A C 1
ATOM 904 O O . LYS A 1 109 ? 19.643 30.782 18.871 1.00 34.47 109 LYS A O 1
ATOM 909 N N . THR A 1 110 ? 19.887 28.559 18.841 1.00 28.69 110 THR A N 1
ATOM 910 C CA . THR A 1 110 ? 21.305 28.562 19.203 1.00 28.69 110 THR A CA 1
ATOM 911 C C . THR A 1 110 ? 22.073 28.069 17.990 1.00 28.69 110 THR A C 1
ATOM 913 O O . THR A 1 110 ? 22.133 26.879 17.687 1.00 28.69 110 THR A O 1
ATOM 916 N N . THR A 1 111 ? 22.602 29.017 17.225 1.00 29.84 111 THR A N 1
ATOM 917 C CA . THR A 1 111 ? 23.468 28.742 16.084 1.00 29.84 111 THR A CA 1
ATOM 918 C C . THR A 1 111 ? 24.806 28.212 16.602 1.00 29.84 111 THR A C 1
ATOM 920 O O . THR A 1 111 ? 25.675 28.992 16.976 1.00 29.84 111 THR A O 1
ATOM 923 N N . LEU A 1 112 ? 24.994 26.892 16.625 1.00 32.44 112 LEU A N 1
ATOM 924 C CA . LEU A 1 112 ? 26.327 26.293 16.716 1.00 32.44 112 LEU A CA 1
ATOM 925 C C . LEU A 1 112 ? 26.901 26.199 15.298 1.00 32.44 112 LEU A C 1
ATOM 927 O O . LEU A 1 112 ? 26.676 25.236 14.567 1.00 32.44 112 LEU A O 1
ATOM 931 N N . THR A 1 113 ? 27.621 27.241 14.885 1.00 38.72 113 THR A N 1
ATOM 932 C CA . THR A 1 113 ? 28.474 27.229 13.692 1.00 38.72 113 THR A CA 1
ATOM 933 C C . THR A 1 113 ? 29.665 26.299 13.919 1.00 38.72 113 THR A C 1
ATOM 935 O O . THR A 1 113 ? 30.743 26.742 14.300 1.00 38.72 113 THR A O 1
ATOM 938 N N . ILE A 1 114 ? 29.486 25.003 13.663 1.00 40.47 114 ILE A N 1
ATOM 939 C CA . ILE A 1 114 ? 30.609 24.093 13.410 1.00 40.47 114 ILE A CA 1
ATOM 940 C C . ILE A 1 114 ? 30.921 24.195 11.917 1.00 40.47 114 ILE A C 1
ATOM 942 O O . ILE A 1 114 ? 30.101 23.854 11.060 1.00 40.47 114 ILE A O 1
ATOM 946 N N . THR A 1 115 ? 32.088 24.740 11.586 1.00 53.31 115 THR A N 1
ATOM 947 C CA . THR A 1 115 ? 32.524 24.909 10.200 1.00 53.31 115 THR A CA 1
ATOM 948 C C . THR A 1 115 ? 32.740 23.538 9.551 1.00 53.31 115 THR A C 1
ATOM 950 O O . THR A 1 115 ? 33.315 22.628 10.148 1.00 53.31 115 THR A O 1
ATOM 953 N N . LYS A 1 116 ? 32.308 23.375 8.290 1.00 52.41 116 LYS A N 1
ATOM 954 C CA . LYS A 1 116 ? 32.462 22.131 7.499 1.00 52.41 116 LYS A CA 1
ATOM 955 C C . LYS A 1 116 ? 33.899 21.572 7.491 1.00 52.41 116 LYS A C 1
ATOM 957 O O . LYS A 1 116 ? 34.085 20.373 7.301 1.00 52.41 116 LYS A O 1
ATOM 962 N N . GLN A 1 117 ? 34.895 22.428 7.724 1.00 53.22 117 GLN A N 1
ATOM 963 C CA . GLN A 1 117 ? 36.308 22.064 7.829 1.00 53.22 117 GLN A CA 1
ATOM 964 C C . GLN A 1 117 ? 36.619 21.206 9.068 1.00 53.22 117 GLN A C 1
ATOM 966 O O . GLN A 1 117 ? 37.354 20.226 8.950 1.00 53.22 117 GLN A O 1
ATOM 971 N N . GLN A 1 118 ? 36.012 21.495 10.226 1.00 52.66 118 GLN A N 1
ATOM 972 C CA . GLN A 1 118 ? 36.246 20.727 11.457 1.00 52.66 118 GLN A CA 1
ATOM 973 C C . GLN A 1 118 ? 35.692 19.301 11.351 1.00 52.66 118 GLN A C 1
ATOM 975 O O . GLN A 1 118 ? 36.344 18.343 11.764 1.00 52.66 118 GLN A O 1
ATOM 980 N N . GLN A 1 119 ? 34.531 19.135 10.711 1.00 56.78 119 GLN A N 1
ATOM 981 C CA . GLN A 1 119 ? 33.916 17.820 10.515 1.00 56.78 119 GLN A CA 1
ATOM 982 C C . GLN A 1 119 ? 34.728 16.941 9.543 1.00 56.78 119 GLN A C 1
ATOM 984 O O . GLN A 1 119 ? 34.881 15.739 9.768 1.00 56.78 119 GLN A O 1
ATOM 989 N N . GLN A 1 120 ? 35.317 17.537 8.497 1.00 60.81 120 GLN A N 1
ATOM 990 C CA . GLN A 1 120 ? 36.209 16.830 7.569 1.00 60.81 120 GLN A CA 1
ATOM 991 C C . GLN A 1 120 ? 37.543 16.437 8.218 1.00 60.81 120 GLN A C 1
ATOM 993 O O . GLN A 1 120 ? 37.998 15.308 8.026 1.00 60.81 120 GLN A O 1
ATOM 998 N N . GLN A 1 121 ? 38.144 17.313 9.030 1.00 62.84 121 GLN A N 1
ATOM 999 C CA . GLN A 1 121 ? 39.356 16.979 9.786 1.00 62.84 121 GLN A CA 1
ATOM 1000 C C . GLN A 1 121 ? 39.105 15.871 10.812 1.00 62.84 121 GLN A C 1
ATOM 1002 O O . GLN A 1 121 ? 39.898 14.935 10.913 1.00 62.84 121 GLN A O 1
ATOM 1007 N N . GLN A 1 122 ? 37.978 15.913 11.528 1.0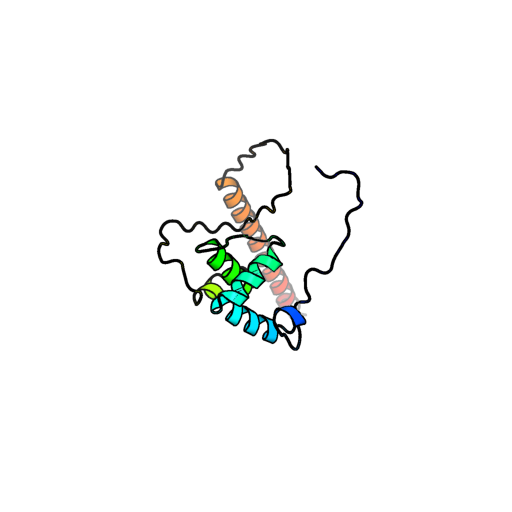0 66.00 122 GLN A N 1
ATOM 1008 C CA . GLN A 1 122 ? 37.621 14.867 12.485 1.00 66.00 122 GLN A CA 1
ATOM 1009 C C . GLN A 1 122 ? 37.435 13.508 11.792 1.00 66.00 122 GLN A C 1
ATOM 1011 O O . GLN A 1 122 ? 37.957 12.499 12.267 1.00 66.00 122 GLN A O 1
ATOM 1016 N N . TYR A 1 123 ? 36.776 13.479 10.629 1.00 73.69 123 TYR A N 1
ATOM 1017 C CA . TYR A 1 123 ? 36.610 12.258 9.837 1.00 73.69 123 TYR A CA 1
ATOM 1018 C C . TYR A 1 123 ? 37.949 11.709 9.313 1.00 73.69 123 TYR A C 1
ATOM 1020 O O . TYR A 1 123 ? 38.192 10.501 9.373 1.00 73.69 123 TYR A O 1
ATOM 1028 N N . ALA A 1 124 ? 38.855 12.584 8.861 1.00 81.38 124 ALA A N 1
ATOM 1029 C CA . ALA A 1 124 ? 40.199 12.194 8.436 1.00 81.38 124 ALA A CA 1
ATOM 1030 C C . ALA A 1 124 ? 41.017 11.594 9.594 1.00 81.38 124 ALA A C 1
ATOM 1032 O O . ALA A 1 124 ? 41.653 10.551 9.422 1.00 81.38 124 ALA A O 1
ATOM 1033 N N . ASN A 1 125 ? 40.940 12.192 10.786 1.00 79.94 125 ASN A N 1
ATOM 1034 C CA . ASN A 1 125 ? 41.641 11.719 11.980 1.00 79.94 125 ASN A CA 1
ATOM 1035 C C . ASN A 1 125 ? 41.111 10.361 12.465 1.00 79.94 125 ASN A C 1
ATOM 1037 O O . ASN A 1 125 ? 41.903 9.459 12.748 1.00 79.94 125 ASN A O 1
ATOM 1041 N N . ILE A 1 126 ? 39.786 10.175 12.494 1.00 83.62 126 ILE A N 1
ATOM 1042 C CA . ILE A 1 126 ? 39.161 8.895 12.866 1.00 83.62 126 ILE A CA 1
ATOM 1043 C C . ILE A 1 126 ? 39.560 7.801 11.869 1.00 83.62 126 ILE A C 1
ATOM 1045 O O . ILE A 1 126 ? 40.003 6.726 12.277 1.00 83.62 126 ILE A O 1
ATOM 1049 N N . ASN A 1 127 ? 39.495 8.080 10.566 1.00 83.56 127 ASN A N 1
ATOM 1050 C CA . ASN A 1 127 ? 39.902 7.116 9.544 1.00 83.56 127 ASN A CA 1
ATOM 1051 C C . ASN A 1 127 ? 41.398 6.786 9.599 1.00 83.56 127 ASN A C 1
ATOM 1053 O O . ASN A 1 127 ? 41.780 5.631 9.400 1.00 83.56 127 ASN A O 1
ATOM 1057 N N . MET A 1 128 ? 42.256 7.765 9.894 1.00 86.75 128 MET A N 1
ATOM 1058 C CA . MET A 1 128 ? 43.688 7.532 10.080 1.00 86.75 128 MET A CA 1
ATOM 1059 C C . MET A 1 128 ? 43.950 6.626 11.292 1.00 86.75 128 MET A C 1
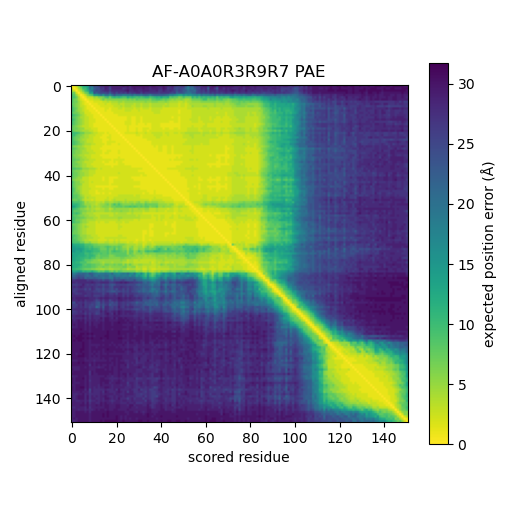ATOM 1061 O O . MET A 1 128 ? 44.745 5.686 11.198 1.00 86.75 128 MET A O 1
ATOM 1065 N N . LEU A 1 129 ? 43.253 6.858 12.410 1.00 88.06 129 LEU A N 1
ATOM 1066 C CA . LEU A 1 129 ? 43.374 6.051 13.624 1.00 88.06 129 LEU A CA 1
ATOM 1067 C C . LEU A 1 129 ? 42.884 4.612 13.406 1.00 88.06 129 LEU A C 1
ATOM 1069 O O . LEU A 1 129 ? 43.565 3.665 13.804 1.00 88.06 129 LEU A O 1
ATOM 1073 N N . LEU A 1 130 ? 41.746 4.437 12.728 1.00 86.44 130 LEU A N 1
ATOM 1074 C CA . LEU A 1 130 ? 41.204 3.120 12.386 1.00 86.44 130 LEU A CA 1
ATOM 1075 C C . LEU A 1 130 ? 42.154 2.343 11.469 1.00 86.44 130 LEU A C 1
ATOM 1077 O O . LEU A 1 130 ? 42.442 1.177 11.735 1.00 86.44 130 LEU A O 1
ATOM 1081 N N . LYS A 1 131 ? 42.728 2.998 10.450 1.00 88.31 131 LYS A N 1
ATOM 1082 C CA . LYS A 1 131 ? 43.735 2.380 9.572 1.00 88.31 131 LYS A CA 1
ATOM 1083 C C . LYS A 1 131 ? 44.989 1.951 10.340 1.00 88.31 131 LYS A C 1
ATOM 1085 O O . LYS A 1 131 ? 45.503 0.863 10.088 1.00 88.31 131 LYS A O 1
ATOM 1090 N N . LYS A 1 132 ? 45.471 2.755 11.296 1.00 89.19 132 LYS A N 1
ATOM 1091 C CA . LYS A 1 132 ? 46.610 2.385 12.159 1.00 89.19 132 LYS A CA 1
ATOM 1092 C C . LYS A 1 132 ? 46.286 1.184 13.051 1.00 89.19 132 LYS A C 1
ATOM 1094 O O . LYS A 1 132 ? 47.089 0.254 13.116 1.00 89.19 132 LYS A O 1
ATOM 1099 N N . LYS A 1 133 ? 45.108 1.165 13.687 1.00 88.88 133 LYS A N 1
ATOM 1100 C CA . LYS A 1 133 ? 44.664 0.030 14.515 1.00 88.88 133 LYS A CA 1
ATOM 1101 C C . LYS A 1 133 ? 44.527 -1.253 13.696 1.00 88.88 133 LYS A C 1
ATOM 1103 O O . LYS A 1 133 ? 45.017 -2.291 14.130 1.00 88.88 133 LYS A O 1
ATOM 1108 N N . LEU A 1 134 ? 43.948 -1.172 12.497 1.00 89.94 134 LEU A N 1
ATOM 1109 C CA . LEU A 1 134 ? 43.810 -2.317 11.597 1.00 89.94 134 LEU A CA 1
ATOM 1110 C C . LEU A 1 134 ? 45.175 -2.865 11.160 1.00 89.94 134 LEU A C 1
ATOM 1112 O O . LEU A 1 134 ? 45.404 -4.066 11.246 1.00 89.94 134 LEU A O 1
ATOM 1116 N N . ARG A 1 135 ? 46.114 -1.992 10.765 1.00 87.94 135 ARG A N 1
ATOM 1117 C CA . ARG A 1 135 ? 47.489 -2.403 10.426 1.00 87.94 135 ARG A CA 1
ATOM 1118 C C . ARG A 1 135 ? 48.198 -3.067 11.606 1.00 87.94 135 ARG A C 1
ATOM 1120 O O . ARG A 1 135 ? 48.819 -4.105 11.424 1.00 87.94 135 ARG A O 1
ATOM 1127 N N . SER A 1 136 ? 48.075 -2.507 12.810 1.00 90.19 136 SER A N 1
ATOM 1128 C CA . SER A 1 136 ? 48.654 -3.102 14.022 1.00 90.19 136 SER A CA 1
ATOM 1129 C C . SER A 1 136 ? 48.052 -4.474 14.332 1.00 90.19 136 SER A C 1
ATOM 1131 O O . SER A 1 136 ? 48.792 -5.398 14.653 1.00 90.19 136 SER A O 1
ATOM 1133 N N . TYR A 1 137 ? 46.733 -4.629 14.190 1.00 89.94 137 TYR A N 1
ATOM 1134 C CA . TYR A 1 137 ? 46.053 -5.910 14.380 1.00 89.94 137 TYR A CA 1
ATOM 1135 C C . TYR A 1 137 ? 46.523 -6.963 13.369 1.00 89.94 137 TYR A C 1
ATOM 1137 O O . TYR A 1 137 ? 46.859 -8.075 13.765 1.00 89.94 137 TYR A O 1
ATOM 1145 N N . ILE A 1 138 ? 46.610 -6.599 12.084 1.00 89.31 138 ILE A N 1
ATOM 1146 C CA . ILE A 1 138 ? 47.093 -7.496 11.025 1.00 89.31 138 ILE A CA 1
ATOM 1147 C C . ILE A 1 138 ? 48.540 -7.915 11.296 1.00 89.31 138 ILE A C 1
ATOM 1149 O O . ILE A 1 138 ? 48.836 -9.103 11.243 1.00 89.31 138 ILE A O 1
ATOM 1153 N N . LEU A 1 139 ? 49.423 -6.975 11.649 1.00 85.44 139 LEU A N 1
ATOM 1154 C CA . LEU A 1 139 ? 50.820 -7.282 11.967 1.00 85.44 139 LEU A CA 1
ATOM 1155 C C . LEU A 1 139 ? 50.935 -8.190 13.195 1.00 85.44 139 LEU A C 1
ATOM 1157 O O . LEU A 1 139 ? 51.628 -9.196 13.133 1.00 85.44 139 LEU A O 1
ATOM 1161 N N . LYS A 1 140 ? 50.218 -7.896 14.288 1.00 85.06 140 LYS A N 1
ATOM 1162 C CA . LYS A 1 140 ? 50.209 -8.751 15.488 1.00 85.06 140 LYS A CA 1
ATOM 1163 C C . LYS A 1 140 ? 49.721 -10.164 15.180 1.00 85.06 140 LYS A C 1
ATOM 1165 O O . LYS A 1 140 ? 50.330 -11.125 15.635 1.00 85.06 140 LYS A O 1
ATOM 1170 N N . ARG A 1 141 ? 48.655 -10.289 14.386 1.00 82.56 141 ARG A N 1
ATOM 1171 C CA . ARG A 1 141 ? 48.100 -11.587 13.993 1.00 82.56 141 ARG A CA 1
ATOM 1172 C C . ARG A 1 141 ? 49.043 -12.351 13.063 1.00 82.56 141 ARG A C 1
ATOM 1174 O O . ARG A 1 141 ? 49.188 -13.554 13.221 1.00 82.56 141 ARG A O 1
ATOM 1181 N N . PHE A 1 142 ? 49.720 -11.661 12.146 1.00 81.38 142 PHE A N 1
ATOM 1182 C CA . PHE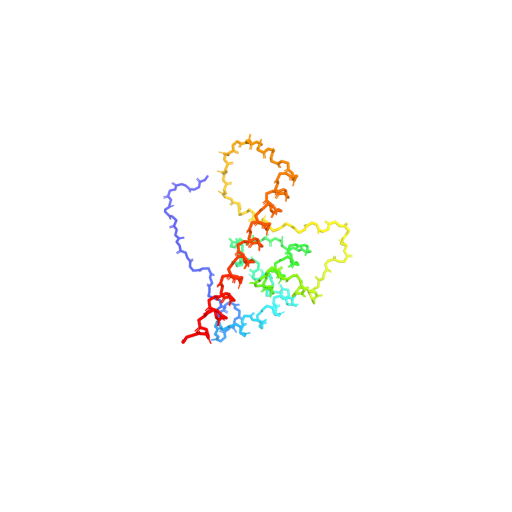 A 1 142 ? 50.760 -12.253 11.306 1.00 81.38 142 PHE A CA 1
ATOM 1183 C C . PHE A 1 142 ? 51.933 -12.755 12.162 1.00 81.38 142 PHE A C 1
ATOM 1185 O O . PHE A 1 142 ? 52.302 -13.917 12.062 1.00 81.38 142 PHE A O 1
ATOM 1192 N N . PHE A 1 143 ? 52.455 -11.949 13.090 1.00 77.06 143 PHE A N 1
ATOM 1193 C CA . PHE A 1 143 ? 53.527 -12.386 13.991 1.00 77.06 143 PHE A CA 1
ATOM 1194 C C . PHE A 1 143 ? 53.120 -13.561 14.890 1.00 77.06 143 PHE A C 1
ATOM 1196 O O . PHE A 1 143 ? 53.921 -14.470 15.074 1.00 77.06 143 PHE A O 1
ATOM 1203 N N . GLN A 1 144 ? 51.884 -13.599 15.399 1.00 73.75 144 GLN A N 1
ATOM 1204 C CA . GLN A 1 144 ? 51.381 -14.756 16.152 1.00 73.75 144 GLN A CA 1
ATOM 1205 C C . GLN A 1 144 ? 51.344 -16.034 15.307 1.00 73.75 144 GLN A C 1
ATOM 1207 O O . GLN A 1 144 ? 51.708 -17.092 15.801 1.00 73.75 144 GLN A O 1
ATOM 1212 N N . LEU A 1 145 ? 50.930 -15.945 14.042 1.00 71.44 145 LEU A N 1
ATOM 1213 C CA . LEU A 1 145 ? 50.841 -17.110 13.159 1.00 71.44 145 LEU A CA 1
ATOM 1214 C C . LEU A 1 145 ? 52.211 -17.582 12.649 1.00 71.44 145 LEU A C 1
ATOM 1216 O O . LEU A 1 145 ? 52.385 -18.773 12.424 1.00 71.44 145 LEU A O 1
ATOM 1220 N N . PHE A 1 146 ? 53.181 -16.677 12.483 1.00 61.00 146 PHE A N 1
ATOM 1221 C CA . PHE A 1 146 ? 54.489 -17.000 11.902 1.00 61.00 146 PHE A CA 1
ATOM 1222 C C . PHE A 1 146 ? 55.607 -17.249 12.931 1.00 61.00 146 PHE A C 1
ATOM 1224 O O . PHE A 1 146 ? 56.549 -17.965 12.611 1.00 61.00 146 PHE A O 1
ATOM 1231 N N . LEU A 1 147 ? 55.516 -16.733 14.166 1.00 59.19 147 LEU A N 1
ATOM 1232 C CA . LEU A 1 147 ? 56.516 -16.995 15.220 1.00 59.19 147 LEU A CA 1
ATOM 1233 C C . LEU A 1 147 ? 56.178 -18.201 16.114 1.00 59.19 147 LEU A C 1
ATOM 1235 O O . LEU A 1 147 ? 57.068 -18.718 16.778 1.00 59.19 147 LEU A O 1
ATOM 1239 N N . LEU A 1 148 ? 54.930 -18.686 16.110 1.00 55.06 148 LEU A N 1
ATOM 1240 C CA . LEU A 1 148 ? 54.537 -19.928 16.799 1.00 55.06 148 LEU A CA 1
ATOM 1241 C C . LEU A 1 148 ? 54.732 -21.190 15.935 1.00 55.06 148 LEU A C 1
ATOM 1243 O O . LEU A 1 148 ? 54.340 -22.274 16.344 1.00 55.06 148 LEU A O 1
ATOM 1247 N N . SER A 1 149 ? 55.336 -21.062 14.748 1.00 53.91 149 SER A N 1
ATOM 1248 C CA . SER A 1 149 ? 55.626 -22.183 13.841 1.00 53.91 149 SER A CA 1
ATOM 1249 C C . SER A 1 149 ? 57.071 -22.707 13.950 1.00 53.91 149 SER A C 1
ATOM 1251 O O . SER A 1 149 ? 57.472 -23.524 13.123 1.00 53.91 149 SER A O 1
ATOM 1253 N N . GLN A 1 150 ? 57.873 -22.235 14.912 1.00 58.69 150 GLN A N 1
ATOM 1254 C CA . GLN A 1 150 ? 59.273 -22.663 15.086 1.00 58.69 150 GLN A CA 1
ATOM 1255 C C . GLN A 1 150 ? 59.612 -23.235 16.474 1.00 58.69 150 GLN A C 1
ATOM 1257 O O . GLN A 1 150 ? 60.759 -23.144 16.889 1.00 58.69 150 GLN A O 1
ATOM 1262 N N . ASN A 1 151 ? 58.665 -23.866 17.172 1.00 45.28 151 ASN A N 1
ATOM 1263 C CA . ASN A 1 151 ? 58.977 -24.857 18.214 1.00 45.28 151 ASN A CA 1
ATOM 1264 C C . ASN A 1 151 ? 57.903 -25.939 18.254 1.00 45.28 151 ASN A C 1
ATOM 1266 O O . ASN A 1 151 ? 56.717 -25.558 18.367 1.00 45.28 151 ASN A O 1
#

Nearest PDB structures (foldseek):
  5kas-assembly1_A  TM=8.828E-01  e=2.243E-02  Mus musculus

Solvent-accessible surface area (backbone atoms only — not comparable to full-atom values): 9919 Å² total; per-residue (Å²): 132,93,85,84,72,83,89,82,89,75,89,88,77,50,73,40,71,79,68,71,39,95,58,89,46,73,67,53,51,52,55,46,51,54,42,40,73,73,35,68,69,52,31,54,51,50,52,32,67,74,69,72,41,84,91,74,86,65,58,59,71,51,39,42,50,51,55,33,56,73,59,28,87,55,96,50,67,77,62,39,71,86,52,83,71,63,93,78,68,92,78,77,77,89,72,92,73,85,76,68,94,79,78,84,74,93,68,79,91,74,83,77,85,74,55,74,66,58,59,52,51,51,52,51,51,52,53,51,51,51,53,51,52,51,53,51,51,52,51,53,52,49,49,56,65,62,65,65,71,78,118

Mean predicted aligned error: 17.03 Å

Foldseek 3Di:
DPDDDDDDDDDPDDPCVLQVFPDDDPVSLVVLLVCLQPPPVSVQSVVCVVLVDPPDDQDQVRSLVVSQCSQPVDPDSVSSPPGDHRPDPPDDDDDDDPPNPDDPDPDDDPDPPPDPVVVVVVVVVVVVVVVVVVVVVVVVVVCVVPVVPPD

Radius of gyration: 26.14 Å; Cα contacts (8 Å, |Δi|>4): 56; chains: 1; bounding box: 76×54×43 Å

pLDDT: mean 76.8, std 21.68, range [28.69, 98.12]

Sequence (151 aa):
MNTTTSPVWELLYSAKEEYGLNDLSPVSWDLLINKIIYEKSIYSRFVRNSIRRDNFICERKCRYNLLCNLRKGHHNMTLCNHLPFPRNSRNFKSYLSYKLPGTVDNVGKTTLTITKQQQQQQYANINMLLKKKLRSYILKRFFQLFLLSQN

Secondary structure (DSSP, 8-state):
---SSPPPP-----HHHHHT-S---HHHHHHHHHHHHH-HHHHHHHHHHHHT-TT----THHHHHHHHHHHHSSS-GGGGTTS---S--TT---------TT-------------HHHHHHHHHHHHHHHHHHHHHHHHHHHHHHHHTT--

Organism: NCBI:txid42155